Protein AF-A0AAN8TKV5-F1 (afdb_monomer_lite)

InterPro domains:
  IPR036396 Cytochrome P450 superfamily [G3DSA:1.10.630.10] (23-101)
  IPR036396 Cytochrome P450 superfamily [SSF48264] (32-82)

Structure (mmCIF, N/CA/C/O backbone):
data_AF-A0AAN8TKV5-F1
#
_entry.id   AF-A0AAN8TKV5-F1
#
loop_
_atom_site.group_PDB
_atom_site.id
_atom_site.type_symbol
_atom_site.label_atom_id
_atom_site.label_alt_id
_atom_site.label_comp_id
_atom_site.label_asym_id
_atom_site.label_entity_id
_atom_site.label_seq_id
_atom_site.pdbx_PDB_ins_code
_atom_site.Cartn_x
_atom_site.Cartn_y
_atom_site.Cartn_z
_atom_site.occupancy
_atom_site.B_iso_or_equiv
_atom_site.auth_seq_id
_atom_site.auth_comp_id
_atom_site.auth_asym_id
_atom_site.auth_atom_id
_atom_site.pdbx_PDB_model_num
ATOM 1 N N . MET A 1 1 ? 25.287 -5.808 -38.328 1.00 51.62 1 MET A N 1
ATOM 2 C CA . MET A 1 1 ? 24.450 -5.478 -37.156 1.00 51.62 1 MET A CA 1
ATOM 3 C C . MET A 1 1 ? 24.608 -6.632 -36.181 1.00 51.62 1 MET A C 1
ATOM 5 O O . MET A 1 1 ? 23.891 -7.598 -36.327 1.00 51.62 1 MET A O 1
ATOM 9 N N . GLU A 1 2 ? 25.623 -6.616 -35.312 1.00 60.84 2 GLU A N 1
ATOM 10 C CA . GLU A 1 2 ? 25.850 -7.719 -34.342 1.00 60.84 2 GLU A CA 1
ATOM 11 C C . GLU A 1 2 ? 26.430 -7.226 -32.999 1.00 60.84 2 GLU A C 1
ATOM 13 O O . GLU A 1 2 ? 26.236 -7.852 -31.964 1.00 60.84 2 GLU A O 1
ATOM 18 N N . LEU A 1 3 ? 27.085 -6.054 -32.975 1.00 59.75 3 LEU A N 1
ATOM 19 C CA . LEU A 1 3 ? 27.686 -5.476 -31.761 1.00 59.75 3 LEU A CA 1
ATOM 20 C C . LEU A 1 3 ? 26.687 -4.726 -30.846 1.00 59.75 3 LEU A C 1
ATOM 2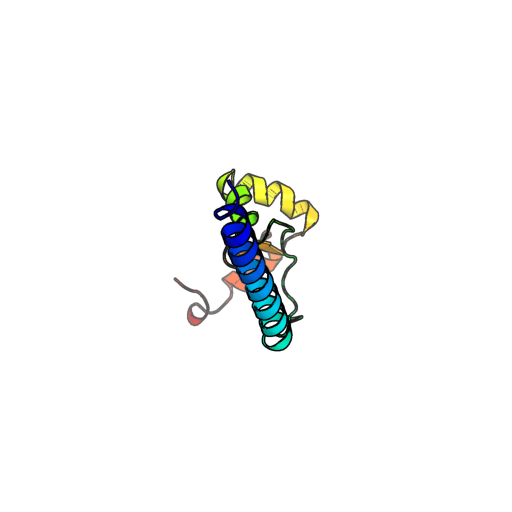2 O O . LEU A 1 3 ? 27.023 -4.350 -29.727 1.00 59.75 3 LEU A O 1
ATOM 26 N N . GLY A 1 4 ? 25.479 -4.428 -31.333 1.00 63.69 4 GLY A N 1
ATOM 27 C CA . GLY A 1 4 ? 24.445 -3.744 -30.544 1.00 63.69 4 GLY A CA 1
ATOM 28 C C . GLY A 1 4 ? 23.646 -4.714 -29.674 1.00 63.69 4 GLY A C 1
ATOM 29 O O . GLY A 1 4 ? 23.359 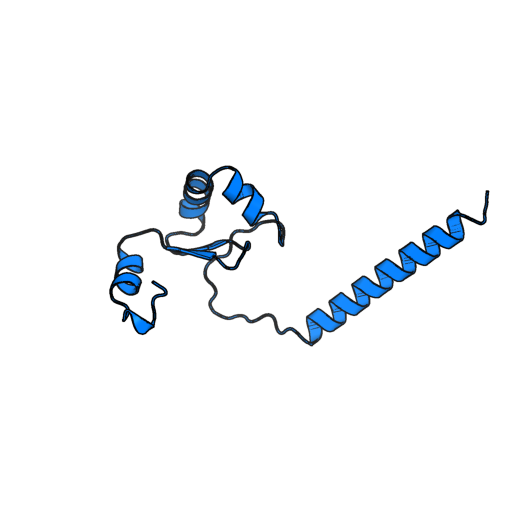-4.425 -28.512 1.00 63.69 4 GLY A O 1
ATOM 30 N N . ASP A 1 5 ? 23.347 -5.890 -30.222 1.00 72.56 5 ASP A N 1
ATOM 31 C CA . ASP A 1 5 ? 22.418 -6.848 -29.626 1.00 72.56 5 ASP A CA 1
ATOM 32 C C . ASP A 1 5 ? 23.032 -7.566 -28.420 1.00 72.56 5 ASP A C 1
ATOM 34 O O . ASP A 1 5 ? 22.404 -7.671 -27.368 1.00 72.56 5 ASP A O 1
ATOM 38 N N . ASN A 1 6 ? 24.304 -7.966 -28.503 1.00 81.25 6 ASN A N 1
ATOM 39 C CA . ASN A 1 6 ? 25.022 -8.594 -27.388 1.00 81.25 6 ASN A CA 1
ATOM 40 C C . ASN A 1 6 ? 25.171 -7.656 -26.174 1.00 81.25 6 ASN A C 1
ATOM 42 O O . ASN A 1 6 ? 25.063 -8.097 -25.027 1.00 81.25 6 ASN A O 1
ATOM 46 N N . LYS A 1 7 ? 25.362 -6.354 -26.402 1.00 83.94 7 LYS A N 1
ATOM 47 C CA . LYS A 1 7 ? 25.470 -5.350 -25.342 1.00 83.94 7 LYS A CA 1
ATOM 48 C C . LYS A 1 7 ? 24.121 -5.109 -24.665 1.00 83.94 7 LYS A C 1
ATOM 50 O O . LYS A 1 7 ? 24.074 -5.061 -23.437 1.00 83.94 7 LYS A O 1
ATOM 55 N N . ILE A 1 8 ? 23.030 -5.025 -25.429 1.00 89.19 8 ILE A N 1
ATOM 56 C CA . ILE A 1 8 ? 21.671 -4.899 -24.876 1.00 89.19 8 ILE A CA 1
ATOM 57 C C . ILE A 1 8 ? 21.300 -6.147 -24.066 1.00 89.19 8 ILE A C 1
ATOM 59 O O . ILE A 1 8 ? 20.805 -6.017 -22.946 1.00 89.19 8 ILE A O 1
ATOM 63 N N . LEU A 1 9 ? 21.607 -7.345 -24.574 1.00 88.06 9 LEU A N 1
ATOM 64 C CA . LEU A 1 9 ? 21.383 -8.602 -23.854 1.00 88.06 9 LEU A CA 1
ATOM 65 C C . LEU A 1 9 ? 22.195 -8.669 -22.556 1.00 88.06 9 LEU A C 1
ATOM 67 O O . LEU A 1 9 ? 21.660 -9.052 -21.518 1.00 88.06 9 LEU A O 1
ATOM 71 N N . THR A 1 10 ? 23.457 -8.236 -22.585 1.00 91.19 10 THR A N 1
ATOM 72 C CA . THR A 1 10 ? 24.323 -8.215 -21.396 1.00 91.19 10 THR A CA 1
ATOM 73 C C . THR A 1 10 ? 23.806 -7.233 -20.344 1.00 91.19 10 THR A C 1
ATOM 75 O O . THR A 1 10 ? 23.703 -7.586 -19.171 1.00 91.19 10 THR A O 1
ATOM 78 N N . VAL A 1 11 ? 23.426 -6.015 -20.747 1.00 93.62 11 VAL A N 1
ATOM 79 C CA . VAL A 1 11 ? 22.856 -5.003 -19.838 1.00 93.62 11 VAL A CA 1
ATOM 80 C C . VAL A 1 11 ? 21.518 -5.470 -19.261 1.00 93.62 11 VAL A C 1
ATOM 82 O O . VAL A 1 11 ? 21.289 -5.332 -18.058 1.00 93.62 11 VAL A O 1
ATOM 85 N N . GLY A 1 12 ? 20.657 -6.067 -20.088 1.00 93.06 12 GLY A N 1
ATOM 86 C CA . GLY A 1 12 ? 19.392 -6.652 -19.648 1.00 93.06 12 GLY A CA 1
ATOM 87 C C . GLY A 1 12 ? 19.598 -7.771 -18.627 1.00 93.06 12 GLY A C 1
ATOM 88 O O . GLY A 1 12 ? 18.972 -7.759 -17.566 1.00 93.06 12 GLY A O 1
ATOM 89 N N . LEU A 1 13 ? 20.528 -8.693 -18.896 1.00 93.88 13 LEU A N 1
ATOM 90 C CA . LEU A 1 13 ? 20.871 -9.783 -17.981 1.00 93.88 13 LEU A CA 1
ATOM 91 C C . LEU A 1 13 ? 21.402 -9.253 -16.643 1.00 93.88 13 LEU A C 1
ATOM 93 O O . LEU A 1 13 ? 21.009 -9.745 -15.586 1.00 93.88 13 LEU A O 1
ATOM 97 N N . LEU A 1 14 ? 22.249 -8.222 -16.679 1.00 95.31 14 LEU A N 1
ATOM 98 C CA . LEU A 1 14 ? 22.847 -7.624 -15.487 1.00 95.31 14 LEU A CA 1
ATOM 99 C C . LEU A 1 14 ? 21.798 -6.902 -14.624 1.00 95.31 14 LEU A C 1
ATOM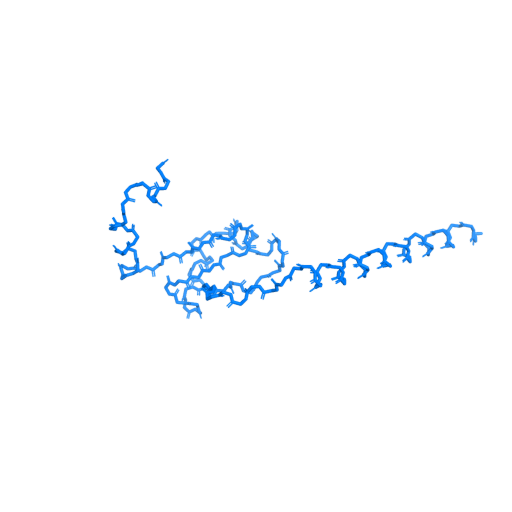 101 O O . LEU A 1 14 ? 21.799 -7.053 -13.400 1.00 95.31 14 LEU A O 1
ATOM 105 N N . LEU A 1 15 ? 20.844 -6.196 -15.244 1.00 95.56 15 LEU A N 1
ATOM 106 C CA . LEU A 1 15 ? 19.694 -5.602 -14.548 1.00 95.56 15 LEU A CA 1
ATOM 107 C C . LEU A 1 15 ? 18.812 -6.662 -13.881 1.00 95.56 15 LEU A C 1
ATOM 109 O O . LEU A 1 15 ? 18.478 -6.529 -12.702 1.00 95.56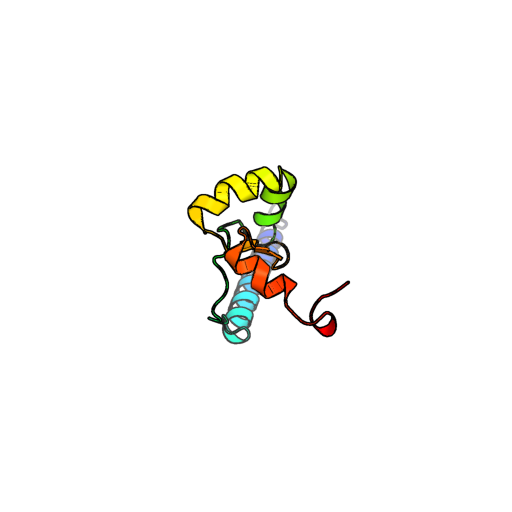 15 LEU A O 1
ATOM 113 N N . VAL A 1 16 ? 18.459 -7.728 -14.604 1.00 95.38 16 VAL A N 1
ATOM 114 C CA . VAL A 1 16 ? 17.631 -8.815 -14.059 1.00 95.38 16 VAL A CA 1
ATOM 115 C C . VAL A 1 16 ? 18.344 -9.512 -12.901 1.00 95.38 16 VAL A C 1
ATOM 117 O O . VAL A 1 16 ? 17.740 -9.701 -11.844 1.00 95.38 16 VAL A O 1
ATOM 120 N N . ALA A 1 17 ? 19.632 -9.832 -13.054 1.00 95.31 17 ALA A N 1
ATOM 121 C CA . ALA A 1 17 ? 20.438 -10.431 -11.993 1.00 95.31 17 ALA A CA 1
ATOM 122 C C . ALA A 1 17 ? 20.479 -9.535 -10.744 1.00 95.31 17 ALA A C 1
ATOM 124 O O . ALA A 1 17 ? 20.255 -10.009 -9.630 1.00 95.31 17 ALA A O 1
ATOM 125 N N . THR A 1 18 ? 20.672 -8.226 -10.930 1.00 96.38 18 THR A N 1
ATOM 126 C CA . THR A 1 18 ? 20.709 -7.252 -9.829 1.00 96.38 18 THR A CA 1
ATOM 127 C C . THR A 1 18 ? 19.368 -7.186 -9.093 1.00 96.38 18 THR A C 1
ATOM 129 O O . THR A 1 18 ? 19.338 -7.221 -7.863 1.00 96.38 18 THR A O 1
ATOM 132 N N . LEU A 1 19 ? 18.245 -7.158 -9.820 1.00 95.38 19 LEU A N 1
ATOM 133 C CA . LEU A 1 19 ? 16.905 -7.155 -9.223 1.00 95.38 19 LEU A CA 1
ATOM 134 C C . LEU A 1 19 ? 16.603 -8.446 -8.451 1.00 95.38 19 LEU A C 1
ATOM 136 O O . LEU A 1 19 ? 15.985 -8.389 -7.386 1.00 95.38 19 LEU A O 1
ATOM 140 N N . LEU A 1 20 ? 17.045 -9.602 -8.953 1.00 94.88 20 LEU A N 1
ATOM 141 C CA . LEU A 1 20 ? 16.883 -10.886 -8.263 1.00 94.88 20 LEU A CA 1
ATOM 142 C C . LEU A 1 20 ? 17.663 -10.920 -6.947 1.00 94.88 20 LEU A C 1
ATOM 144 O O . LEU A 1 20 ? 17.096 -11.275 -5.911 1.00 94.88 20 LEU A O 1
ATOM 148 N N . VAL A 1 21 ? 18.929 -10.500 -6.975 1.00 94.38 21 VAL A N 1
ATOM 149 C CA . VAL A 1 21 ? 19.778 -10.422 -5.778 1.00 94.38 21 VAL A CA 1
ATOM 150 C C . VAL A 1 21 ? 19.185 -9.441 -4.766 1.00 94.38 21 VAL A C 1
ATOM 152 O O . VAL A 1 21 ? 18.995 -9.803 -3.606 1.00 94.38 21 VAL A O 1
ATOM 155 N N . ALA A 1 22 ? 18.792 -8.242 -5.202 1.00 92.19 22 ALA A N 1
ATOM 156 C CA . ALA A 1 22 ? 18.152 -7.255 -4.335 1.00 92.19 22 ALA A CA 1
ATOM 157 C C . ALA A 1 22 ? 16.856 -7.791 -3.699 1.00 92.19 22 ALA A C 1
ATOM 159 O O . ALA A 1 22 ? 16.616 -7.583 -2.509 1.00 92.19 22 ALA A O 1
ATOM 160 N N . LYS A 1 23 ? 16.034 -8.529 -4.458 1.00 89.38 23 LYS A N 1
ATOM 161 C CA . LYS A 1 23 ? 14.792 -9.137 -3.958 1.00 89.38 23 LYS A CA 1
ATOM 162 C C . LYS A 1 23 ? 15.053 -10.237 -2.925 1.00 89.38 23 LYS A C 1
ATOM 164 O O . LYS A 1 23 ? 14.317 -10.311 -1.943 1.00 89.38 23 LYS A O 1
ATOM 169 N N . LEU A 1 24 ? 16.082 -11.065 -3.120 1.00 89.81 24 LEU A N 1
ATOM 170 C CA . LEU A 1 24 ? 16.490 -12.097 -2.156 1.00 89.81 24 LEU A CA 1
ATOM 171 C C . LEU A 1 24 ? 17.011 -11.479 -0.857 1.00 89.81 24 LEU A C 1
ATOM 173 O O . LEU A 1 24 ? 16.567 -11.862 0.224 1.00 89.81 24 LEU A O 1
ATOM 177 N N . ILE A 1 25 ? 17.889 -10.481 -0.968 1.00 89.19 25 ILE A N 1
ATOM 178 C CA . ILE A 1 25 ? 18.419 -9.741 0.183 1.00 89.19 25 ILE A CA 1
ATOM 179 C C . ILE A 1 25 ? 17.274 -9.063 0.945 1.00 89.19 25 ILE A C 1
ATOM 181 O O . ILE A 1 25 ? 17.174 -9.202 2.161 1.00 89.19 25 ILE A O 1
ATOM 185 N N . SER A 1 26 ? 16.360 -8.392 0.239 1.00 82.62 26 SER A N 1
ATOM 186 C CA . SER A 1 26 ? 15.182 -7.766 0.849 1.00 82.62 26 SER A CA 1
ATOM 187 C C . SER A 1 26 ? 14.285 -8.787 1.557 1.00 82.62 26 SER A C 1
ATOM 189 O O . SER A 1 26 ? 13.839 -8.528 2.671 1.00 82.62 26 SER A O 1
ATOM 191 N N . ALA A 1 27 ? 14.060 -9.965 0.969 1.00 82.19 27 ALA A N 1
ATOM 192 C CA . ALA A 1 27 ? 13.258 -11.016 1.594 1.00 82.19 27 ALA A CA 1
ATOM 193 C C . ALA A 1 27 ? 13.901 -11.598 2.866 1.00 82.19 27 ALA A C 1
ATOM 195 O O . ALA A 1 27 ? 13.174 -12.023 3.762 1.00 82.19 27 ALA A O 1
ATOM 196 N N . LEU A 1 28 ? 15.235 -11.616 2.946 1.00 82.06 28 LEU A N 1
ATOM 197 C CA . LEU A 1 28 ? 15.970 -12.139 4.098 1.00 82.06 28 LEU A CA 1
ATOM 198 C C . LEU A 1 28 ? 1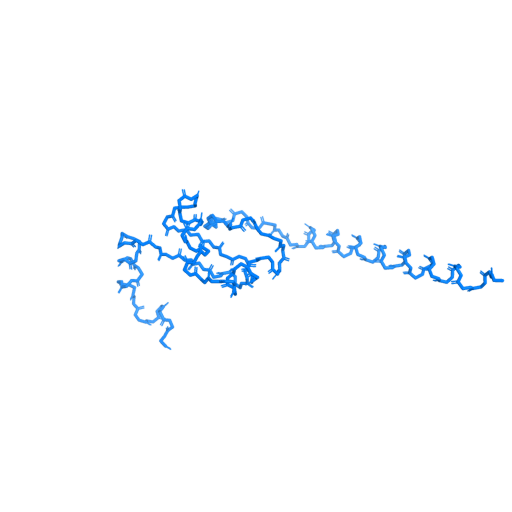6.106 -11.106 5.226 1.00 82.06 28 LEU A C 1
ATOM 200 O O . LEU A 1 28 ? 15.946 -11.447 6.394 1.00 82.06 28 LEU A O 1
ATOM 204 N N . ILE A 1 29 ? 16.393 -9.848 4.880 1.00 81.38 29 ILE A N 1
ATOM 205 C CA . ILE A 1 29 ? 16.648 -8.774 5.854 1.00 81.38 29 ILE A CA 1
ATOM 206 C C . ILE A 1 29 ? 15.345 -8.170 6.384 1.00 81.38 29 ILE A C 1
ATOM 208 O O . ILE A 1 29 ? 15.298 -7.707 7.521 1.00 81.38 29 ILE A O 1
ATOM 212 N N . MET A 1 30 ? 14.285 -8.155 5.576 1.00 68.94 30 MET A N 1
ATOM 213 C CA . MET A 1 30 ? 13.041 -7.466 5.900 1.00 68.94 30 MET A CA 1
ATOM 214 C C . MET A 1 30 ? 11.976 -8.494 6.312 1.00 68.94 30 MET A C 1
ATOM 216 O O . MET A 1 30 ? 11.228 -8.987 5.460 1.00 68.94 30 MET A O 1
ATOM 220 N N . PRO A 1 31 ? 11.871 -8.854 7.609 1.00 63.06 31 PRO A N 1
ATOM 221 C CA . PRO A 1 31 ? 10.803 -9.727 8.062 1.00 63.06 31 PRO A CA 1
ATOM 222 C C . PRO A 1 31 ? 9.467 -9.063 7.728 1.00 63.06 31 PRO A C 1
ATOM 224 O O . PRO A 1 31 ? 9.193 -7.932 8.138 1.00 63.06 31 PRO A O 1
ATOM 227 N N . LYS A 1 32 ? 8.613 -9.766 6.972 1.00 62.50 32 LYS A N 1
ATOM 228 C CA . LYS A 1 32 ? 7.226 -9.338 6.764 1.00 62.50 32 LYS A CA 1
ATOM 229 C C . LYS A 1 32 ? 6.536 -9.325 8.123 1.00 62.50 32 LYS A C 1
ATOM 231 O O . LYS A 1 32 ? 6.102 -10.360 8.624 1.00 62.50 32 LYS A O 1
ATOM 236 N N . SER A 1 33 ? 6.466 -8.145 8.726 1.00 58.66 33 SER A N 1
ATOM 237 C CA . SER A 1 33 ? 5.815 -7.918 10.007 1.00 58.66 33 SER A CA 1
ATOM 238 C C . SER A 1 33 ? 4.332 -8.280 9.890 1.00 58.66 33 SER A C 1
ATOM 240 O O . SER A 1 33 ? 3.537 -7.487 9.392 1.00 58.66 33 SER A O 1
ATOM 242 N N . LYS A 1 34 ? 3.949 -9.466 10.384 1.00 58.94 34 LYS A N 1
ATOM 243 C CA . LYS A 1 34 ? 2.551 -9.884 10.604 1.00 58.94 34 LYS A CA 1
ATOM 244 C C . LYS A 1 34 ? 1.927 -9.147 11.799 1.00 58.94 34 LYS A C 1
ATOM 246 O O . LYS A 1 34 ? 1.237 -9.753 12.613 1.00 58.94 34 LYS A O 1
ATOM 251 N N . LYS A 1 35 ? 2.209 -7.852 11.965 1.00 57.44 35 LYS A N 1
ATOM 252 C CA . LYS A 1 35 ? 1.464 -7.046 12.939 1.00 57.44 35 LYS A CA 1
ATOM 253 C C . LYS A 1 35 ? 0.006 -7.022 12.486 1.00 57.44 35 LYS A C 1
ATOM 255 O O . LYS A 1 35 ? -0.247 -7.120 11.286 1.00 57.44 35 LYS A O 1
ATOM 260 N N . CYS A 1 36 ? -0.922 -6.930 13.437 1.00 59.59 36 CYS A N 1
ATOM 261 C CA . CYS A 1 36 ? -2.354 -6.757 13.196 1.00 59.59 36 CYS A CA 1
ATOM 262 C C . CYS A 1 36 ? -2.586 -5.432 12.459 1.00 59.59 36 CYS A C 1
ATOM 264 O O . CYS A 1 36 ? -2.939 -4.420 13.057 1.00 59.59 36 CYS A O 1
ATOM 266 N N . LEU A 1 37 ? -2.269 -5.421 11.169 1.00 65.19 37 LEU A N 1
ATOM 267 C CA . LEU A 1 37 ? -2.449 -4.283 10.300 1.00 65.19 37 LEU A CA 1
ATOM 268 C C . LEU A 1 37 ? -3.923 -4.244 9.911 1.00 65.19 37 LEU A C 1
ATOM 270 O O . LEU A 1 37 ? -4.520 -5.303 9.681 1.00 65.19 37 LEU A O 1
ATOM 274 N N . PRO A 1 38 ? -4.508 -3.043 9.826 1.00 66.12 38 PRO A N 1
ATOM 275 C CA . PRO A 1 38 ? -5.839 -2.897 9.280 1.00 66.12 38 PRO A CA 1
ATOM 276 C C . PRO A 1 38 ? -5.916 -3.533 7.885 1.00 66.12 38 PRO A C 1
ATOM 278 O O . PRO A 1 38 ? -4.897 -3.635 7.191 1.00 66.12 38 PRO A O 1
ATOM 281 N N . PRO A 1 39 ? -7.114 -3.938 7.444 1.00 75.75 39 PRO A N 1
ATOM 282 C CA . PRO A 1 39 ? -7.331 -4.403 6.083 1.00 75.75 39 PRO A CA 1
ATOM 283 C C . PRO A 1 39 ? -6.732 -3.411 5.077 1.00 75.75 39 PRO A C 1
ATOM 285 O O . PRO A 1 39 ? -7.081 -2.232 5.078 1.00 75.75 39 PRO A O 1
ATOM 288 N N . VAL A 1 40 ? -5.808 -3.870 4.231 1.00 75.75 40 VAL A N 1
ATOM 289 C CA . VAL A 1 40 ? -5.157 -3.018 3.226 1.00 75.75 40 VAL A CA 1
ATOM 290 C C . VAL A 1 40 ? -5.875 -3.170 1.892 1.00 75.75 40 VAL A C 1
ATOM 292 O O . VAL A 1 40 ? -6.101 -4.292 1.429 1.00 75.75 40 VAL A O 1
ATOM 295 N N . ILE A 1 41 ? -6.191 -2.047 1.245 1.00 77.00 41 ILE A N 1
ATOM 296 C CA . ILE A 1 41 ? -6.774 -2.040 -0.102 1.00 77.00 41 ILE A CA 1
ATOM 297 C C . ILE A 1 41 ? -5.820 -2.760 -1.068 1.00 77.00 41 ILE A C 1
ATOM 299 O O . ILE A 1 41 ? -4.644 -2.403 -1.192 1.00 77.00 41 ILE A O 1
ATOM 303 N N . LYS A 1 42 ? -6.331 -3.774 -1.778 1.00 74.31 42 LYS A N 1
ATOM 304 C CA . LYS A 1 42 ? -5.574 -4.520 -2.796 1.00 74.31 42 LYS A CA 1
ATOM 305 C C . LYS A 1 42 ? -5.381 -3.644 -4.037 1.00 74.31 42 LYS A C 1
ATOM 307 O O . LYS A 1 42 ? -6.203 -3.657 -4.947 1.00 74.31 42 LYS A O 1
ATOM 312 N N . ALA A 1 43 ? -4.290 -2.888 -4.071 1.00 76.50 43 ALA A N 1
ATOM 313 C CA . ALA A 1 43 ? -3.912 -2.044 -5.199 1.00 76.50 43 ALA A CA 1
ATOM 314 C C . ALA A 1 43 ? -2.483 -2.345 -5.666 1.00 76.50 43 ALA A C 1
ATOM 316 O O . ALA A 1 43 ? -1.694 -2.960 -4.944 1.00 76.50 43 ALA A O 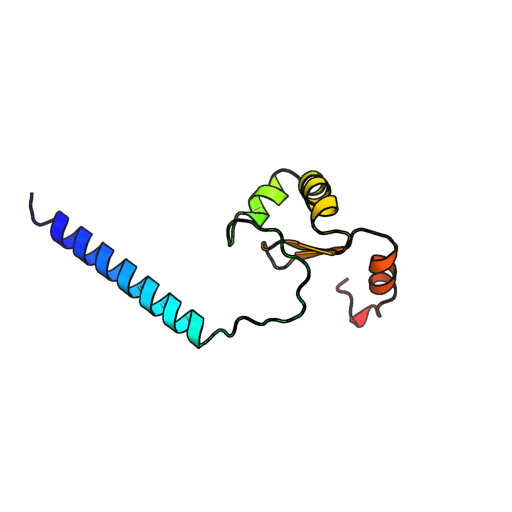1
ATOM 317 N N . TRP A 1 44 ? -2.149 -1.906 -6.883 1.00 74.00 44 TRP A N 1
ATOM 318 C CA . TRP A 1 44 ? -0.793 -2.034 -7.414 1.00 74.00 44 TRP A CA 1
ATOM 319 C C . TRP A 1 44 ? 0.205 -1.368 -6.452 1.00 74.00 44 TRP A C 1
ATOM 321 O O . TRP A 1 44 ? -0.069 -0.246 -6.003 1.00 74.00 44 TRP A O 1
ATOM 331 N N . PRO A 1 45 ? 1.315 -2.040 -6.086 1.00 67.75 45 PRO A N 1
ATOM 332 C CA . PRO A 1 45 ? 2.248 -1.512 -5.100 1.00 67.75 45 PRO A CA 1
ATOM 333 C C . PRO A 1 45 ? 2.748 -0.131 -5.540 1.00 67.75 45 PRO A C 1
ATOM 335 O O . PRO A 1 45 ? 2.981 0.096 -6.725 1.00 67.75 45 PRO A O 1
ATOM 338 N N . ILE A 1 46 ? 2.895 0.786 -4.578 1.00 67.56 46 ILE A N 1
ATOM 339 C CA . ILE A 1 46 ? 3.439 2.148 -4.738 1.00 67.56 46 ILE A CA 1
ATOM 340 C C . ILE A 1 46 ? 2.465 3.156 -5.381 1.00 67.56 46 ILE A C 1
ATOM 342 O O . ILE A 1 46 ? 2.328 4.260 -4.866 1.00 67.56 46 ILE A O 1
ATOM 346 N N . ILE A 1 47 ? 1.756 2.807 -6.462 1.00 77.94 47 ILE A N 1
ATOM 347 C CA . ILE A 1 47 ? 1.022 3.811 -7.273 1.00 77.94 47 ILE A CA 1
ATOM 348 C C . ILE A 1 47 ? -0.490 3.544 -7.338 1.00 77.94 47 ILE A C 1
ATOM 350 O O . ILE A 1 47 ? -1.290 4.470 -7.487 1.00 77.94 47 ILE A O 1
ATOM 354 N N . GLY A 1 48 ? -0.929 2.293 -7.178 1.00 76.25 48 GLY A N 1
ATOM 355 C CA . GLY A 1 48 ? -2.336 1.926 -7.364 1.00 76.25 48 GLY A CA 1
ATOM 356 C C . GLY A 1 48 ? -3.285 2.601 -6.368 1.00 76.25 48 GLY A C 1
ATOM 357 O O . GLY A 1 48 ? -4.389 2.995 -6.743 1.00 76.25 48 GLY A O 1
ATOM 358 N N . GLY A 1 49 ? -2.839 2.771 -5.117 1.00 77.88 49 GLY A N 1
ATOM 359 C CA . GLY A 1 49 ? -3.585 3.505 -4.092 1.00 77.88 49 GLY A CA 1
ATOM 360 C C . GLY A 1 49 ? -3.675 5.003 -4.392 1.00 77.88 49 GLY A C 1
ATOM 361 O O . GLY A 1 49 ? -4.739 5.590 -4.209 1.00 77.88 49 GLY A O 1
ATOM 362 N N . LEU A 1 50 ? -2.597 5.601 -4.925 1.00 81.56 50 LEU A N 1
ATOM 363 C CA . LEU A 1 50 ? -2.560 7.019 -5.301 1.00 81.56 50 LEU A CA 1
ATOM 364 C C . LEU A 1 50 ? -3.578 7.322 -6.387 1.00 81.56 50 LEU A C 1
ATOM 366 O O . LEU A 1 50 ? -4.378 8.239 -6.252 1.00 81.56 50 LEU A O 1
ATOM 370 N N . ILE A 1 51 ? -3.554 6.537 -7.464 1.00 81.69 51 ILE A N 1
ATOM 371 C CA . ILE A 1 51 ? -4.382 6.791 -8.644 1.00 81.69 51 ILE A CA 1
ATOM 372 C C . ILE A 1 51 ? -5.867 6.681 -8.294 1.00 81.69 51 ILE A C 1
ATOM 374 O O . ILE A 1 51 ? -6.656 7.510 -8.739 1.00 81.69 51 ILE A O 1
ATOM 378 N N . HIS A 1 52 ? -6.260 5.686 -7.490 1.00 78.56 52 HIS A N 1
ATOM 379 C CA . HIS A 1 52 ? -7.644 5.583 -7.017 1.00 78.56 52 HIS A CA 1
ATOM 380 C C . HIS A 1 52 ? -8.039 6.792 -6.173 1.00 78.56 52 HIS A C 1
ATOM 382 O O . HIS A 1 52 ? -9.075 7.402 -6.428 1.00 78.56 52 HIS A O 1
ATOM 388 N N . PHE A 1 53 ? -7.181 7.187 -5.232 1.00 82.75 53 PHE A N 1
ATOM 389 C CA . PHE A 1 53 ? -7.441 8.332 -4.370 1.00 82.75 53 PHE A CA 1
ATOM 390 C C . PHE A 1 53 ? -7.566 9.645 -5.160 1.00 82.75 53 PHE A C 1
ATOM 392 O O . PHE A 1 53 ? -8.514 10.397 -4.943 1.00 82.75 53 PHE A O 1
ATOM 399 N N . LEU A 1 54 ? -6.674 9.885 -6.128 1.00 84.31 54 LEU A N 1
ATOM 400 C CA . LEU A 1 54 ? -6.696 11.067 -6.998 1.00 84.31 54 LEU A CA 1
ATOM 401 C C . LEU A 1 54 ? -7.942 11.136 -7.891 1.00 84.31 54 LEU A C 1
ATOM 403 O O . LEU A 1 54 ? -8.410 12.230 -8.190 1.00 84.31 54 LEU A O 1
ATOM 407 N N . LYS A 1 55 ? -8.515 9.993 -8.292 1.00 84.81 55 LYS A N 1
ATOM 408 C CA . LYS A 1 55 ? -9.796 9.953 -9.026 1.00 84.81 55 LYS A CA 1
ATOM 409 C C . LYS A 1 55 ? -10.984 10.400 -8.175 1.00 84.81 55 LYS A C 1
ATOM 411 O O . LYS A 1 55 ? -12.036 10.728 -8.716 1.00 84.81 55 LYS A O 1
ATOM 416 N N . GLY A 1 56 ? -10.836 10.390 -6.856 1.00 85.69 56 GLY A N 1
ATOM 417 C CA . GLY A 1 56 ? -11.862 10.836 -5.936 1.00 85.69 56 GLY A CA 1
ATOM 418 C C . GLY A 1 56 ? -11.717 10.141 -4.586 1.00 85.69 56 GLY A C 1
ATOM 419 O O . GLY A 1 56 ? -11.996 8.938 -4.495 1.00 85.69 56 GLY A O 1
ATOM 420 N N . PRO A 1 57 ? -11.374 10.870 -3.509 1.00 80.31 57 PRO A N 1
ATOM 421 C CA . PRO A 1 57 ? -11.255 10.276 -2.183 1.00 80.31 57 PRO A CA 1
ATOM 422 C C . PRO A 1 57 ? -12.599 9.703 -1.726 1.00 80.31 57 PRO A C 1
ATOM 424 O O . PRO A 1 57 ? -12.684 8.532 -1.372 1.00 80.31 57 PRO A O 1
ATOM 427 N N . ALA A 1 58 ? -13.686 10.469 -1.852 1.00 82.00 58 ALA A N 1
ATOM 428 C CA . ALA A 1 58 ? -15.026 10.023 -1.468 1.00 82.00 58 ALA A CA 1
ATOM 429 C C . ALA A 1 58 ? -15.504 8.788 -2.256 1.00 82.00 58 ALA A C 1
ATOM 431 O O . ALA A 1 58 ? -16.171 7.918 -1.698 1.00 82.00 58 ALA A O 1
ATOM 432 N N . MET A 1 59 ? -15.149 8.689 -3.541 1.00 83.31 59 MET A N 1
ATOM 433 C CA . MET A 1 59 ? -15.499 7.540 -4.385 1.00 83.31 59 MET A CA 1
ATOM 434 C C . MET A 1 59 ? -14.749 6.281 -3.946 1.00 83.31 59 MET A C 1
ATOM 436 O O . MET A 1 59 ? -15.367 5.231 -3.783 1.00 83.31 59 MET A O 1
ATOM 440 N N . THR A 1 60 ? -13.446 6.410 -3.686 1.00 83.06 60 THR A N 1
ATOM 441 C CA . THR A 1 60 ? -12.604 5.311 -3.187 1.00 83.06 60 THR A CA 1
ATOM 442 C C . THR A 1 60 ? -13.126 4.792 -1.850 1.00 83.06 60 THR A C 1
ATOM 444 O O . THR A 1 60 ? -13.282 3.586 -1.670 1.00 83.06 60 THR A O 1
ATOM 447 N N . LEU A 1 61 ? -13.485 5.698 -0.935 1.00 83.44 61 LEU A N 1
ATOM 448 C CA . LEU A 1 61 ? -14.061 5.324 0.356 1.00 83.44 61 LEU A CA 1
ATOM 449 C C . LEU A 1 61 ? -15.403 4.605 0.189 1.00 83.44 61 LEU A C 1
ATOM 451 O O . LEU A 1 61 ? -15.599 3.560 0.794 1.00 83.44 61 LEU A O 1
ATOM 455 N N . ARG A 1 62 ? -16.310 5.099 -0.664 1.00 83.50 62 ARG A N 1
ATOM 456 C CA . ARG A 1 62 ? -17.612 4.446 -0.908 1.00 83.50 62 ARG A CA 1
ATOM 457 C C . ARG A 1 62 ? -17.485 3.042 -1.498 1.00 83.50 62 ARG A C 1
ATOM 459 O O . ARG A 1 62 ? -18.336 2.203 -1.230 1.00 83.50 62 ARG A O 1
ATOM 466 N N . GLN A 1 63 ? -16.459 2.794 -2.306 1.00 84.62 63 GLN A N 1
ATOM 467 C CA . GLN A 1 63 ? -16.225 1.484 -2.915 1.00 84.62 63 GLN A CA 1
ATOM 468 C C . GLN A 1 63 ? -15.575 0.491 -1.950 1.00 84.62 63 GLN A C 1
ATOM 470 O O . GLN A 1 63 ? -15.902 -0.694 -1.994 1.00 84.62 63 GLN A O 1
ATOM 475 N N . GLU A 1 64 ? -14.661 0.954 -1.098 1.00 84.12 64 GLU A N 1
ATOM 476 C CA . GLU A 1 64 ? -13.882 0.084 -0.211 1.00 84.12 64 GLU A CA 1
ATOM 477 C C . GLU A 1 64 ? -14.512 -0.083 1.177 1.00 84.12 64 GLU A C 1
ATOM 479 O O . GLU A 1 64 ? -14.387 -1.150 1.770 1.00 84.12 64 GLU A O 1
ATOM 484 N N . TYR A 1 65 ? -15.281 0.895 1.659 1.00 83.19 65 TYR A N 1
ATOM 485 C CA . TYR A 1 65 ? -16.029 0.802 2.915 1.00 83.19 65 TYR A CA 1
ATOM 486 C C . TYR A 1 65 ? -16.936 -0.440 3.022 1.00 83.19 65 TYR A C 1
ATOM 488 O O . TYR A 1 65 ? -16.822 -1.152 4.016 1.00 83.19 65 TYR A O 1
ATOM 496 N N . PRO A 1 66 ? -17.781 -0.798 2.030 1.00 84.50 66 PRO A N 1
ATOM 497 C CA . PRO A 1 66 ? -18.589 -2.017 2.122 1.00 84.50 66 PRO A CA 1
ATOM 498 C C . PRO A 1 66 ? -17.757 -3.309 2.070 1.00 84.50 66 PRO A C 1
ATOM 500 O O . PRO A 1 66 ? -18.251 -4.363 2.455 1.00 84.50 66 PRO A O 1
ATOM 503 N N . LYS A 1 67 ? -16.508 -3.251 1.585 1.00 84.44 67 LYS A N 1
ATOM 504 C CA . LYS A 1 67 ? -15.632 -4.425 1.435 1.00 84.44 67 LYS A CA 1
ATOM 505 C C . LYS A 1 67 ? -14.734 -4.651 2.649 1.00 84.44 67 LYS A C 1
ATOM 507 O O . LYS A 1 67 ? -14.475 -5.794 3.010 1.00 84.44 67 LYS A O 1
ATOM 512 N N . LEU A 1 68 ? -14.209 -3.570 3.223 1.00 81.62 68 LEU A N 1
ATOM 513 C CA . LEU A 1 68 ? -13.189 -3.588 4.275 1.00 81.62 68 LEU A CA 1
ATOM 514 C C . LEU A 1 68 ? -13.730 -3.112 5.630 1.00 81.62 68 LEU A C 1
ATOM 516 O O . LEU A 1 68 ? -13.083 -3.313 6.654 1.00 81.62 68 LEU A O 1
ATOM 520 N N . GLY A 1 69 ? -14.926 -2.523 5.647 1.00 83.19 69 GLY A N 1
ATOM 521 C CA . GLY A 1 69 ? -15.594 -2.052 6.848 1.00 83.19 69 GLY A CA 1
ATOM 522 C C . GLY A 1 69 ? -15.098 -0.687 7.324 1.00 83.19 69 GLY A C 1
ATOM 523 O O . GLY A 1 69 ? -14.647 0.159 6.554 1.00 83.19 69 GLY A O 1
ATOM 524 N N . SER A 1 70 ? -15.224 -0.473 8.632 1.00 82.38 70 SER A N 1
ATOM 525 C CA . SER A 1 70 ? -15.024 0.819 9.300 1.00 82.38 70 SER A CA 1
ATOM 526 C C . SER A 1 70 ? -13.554 1.239 9.461 1.00 82.38 70 SER A C 1
ATOM 528 O O . SER A 1 70 ? -13.274 2.414 9.703 1.00 82.38 70 SER A O 1
ATOM 530 N N . LEU A 1 71 ? -12.611 0.312 9.271 1.00 80.44 71 LEU A N 1
ATOM 531 C CA . LEU A 1 71 ? -11.175 0.541 9.414 1.00 80.44 71 LEU A CA 1
ATOM 532 C C . LEU A 1 71 ? -10.425 -0.078 8.233 1.00 80.44 71 LEU A C 1
ATOM 534 O O . LEU A 1 71 ? -10.457 -1.296 8.068 1.00 80.44 71 LEU A O 1
ATOM 538 N N . PHE A 1 72 ? -9.711 0.725 7.445 1.00 82.44 72 PHE A N 1
ATOM 539 C CA . PHE A 1 72 ? -8.848 0.196 6.383 1.00 82.44 72 PHE A CA 1
ATOM 540 C C . PHE A 1 72 ? -7.695 1.127 6.015 1.00 82.44 72 PHE A C 1
ATOM 542 O O . PHE A 1 72 ? -7.773 2.345 6.175 1.00 82.44 72 PHE A O 1
ATOM 549 N N . THR A 1 73 ? -6.619 0.551 5.483 1.00 82.50 73 THR A N 1
ATOM 550 C CA . THR A 1 73 ? -5.393 1.265 5.109 1.00 82.50 73 THR A CA 1
ATOM 551 C C . THR A 1 73 ? -5.229 1.339 3.592 1.00 82.50 73 THR A C 1
ATOM 553 O O . THR A 1 73 ? -5.366 0.348 2.868 1.00 82.50 73 THR A O 1
ATOM 556 N N . LEU A 1 74 ? -4.870 2.525 3.101 1.00 79.81 74 LEU A N 1
ATOM 557 C CA . LEU A 1 74 ? -4.448 2.765 1.727 1.00 79.81 74 LEU A CA 1
ATOM 558 C C . LEU A 1 74 ? -2.915 2.699 1.647 1.00 79.81 74 LEU A C 1
ATOM 560 O O . LEU A 1 74 ? -2.206 3.458 2.314 1.00 79.81 74 LEU A O 1
ATOM 564 N N . ASN A 1 75 ? -2.396 1.825 0.781 1.00 72.56 75 ASN A N 1
ATOM 565 C CA . ASN A 1 75 ? -0.958 1.619 0.561 1.00 72.56 75 ASN A CA 1
ATOM 566 C C . ASN A 1 75 ? -0.314 2.729 -0.300 1.00 72.56 75 ASN A C 1
ATOM 568 O O . ASN A 1 75 ? 0.360 2.456 -1.291 1.00 72.56 75 ASN A O 1
ATOM 572 N N . LEU A 1 76 ? -0.608 3.984 0.038 1.00 68.06 76 LEU A N 1
ATOM 573 C CA . LEU A 1 76 ? -0.059 5.177 -0.598 1.00 68.06 76 LEU A CA 1
ATOM 574 C C . LEU A 1 76 ? 1.065 5.781 0.250 1.00 68.06 76 LEU A C 1
ATOM 576 O O . LEU A 1 76 ? 2.147 6.058 -0.247 1.00 68.06 76 LEU A O 1
ATOM 580 N N . LEU A 1 77 ? 0.781 5.939 1.544 1.00 67.06 77 LEU A N 1
ATOM 581 C CA . LEU A 1 77 ? 1.679 6.441 2.590 1.00 67.06 77 LEU A CA 1
ATOM 582 C C . LEU A 1 77 ? 1.318 5.805 3.951 1.00 67.06 77 LEU A C 1
ATOM 584 O O . LEU A 1 77 ? 1.447 6.437 4.991 1.00 67.06 77 LEU A O 1
ATOM 588 N N . ASN A 1 78 ? 0.781 4.576 3.949 1.00 73.06 78 ASN A N 1
ATOM 589 C CA . ASN A 1 78 ? 0.189 3.922 5.130 1.00 73.06 78 ASN A CA 1
ATOM 590 C C . ASN A 1 78 ? -0.937 4.738 5.801 1.00 73.06 78 ASN A C 1
ATOM 592 O O . ASN A 1 78 ? -1.134 4.676 7.014 1.00 73.06 78 ASN A O 1
ATOM 596 N N . ILE A 1 79 ? -1.699 5.494 5.005 1.00 77.81 79 ILE A N 1
ATOM 597 C CA . ILE A 1 79 ? -2.835 6.283 5.492 1.00 77.81 79 ILE A CA 1
ATOM 598 C C . ILE A 1 79 ? -3.960 5.322 5.873 1.00 77.81 79 ILE A C 1
ATOM 600 O O . ILE A 1 79 ? -4.387 4.513 5.048 1.00 77.81 79 ILE A O 1
ATOM 604 N N . THR A 1 80 ? -4.447 5.418 7.108 1.00 82.31 80 THR A N 1
ATOM 605 C CA . THR A 1 80 ? -5.551 4.591 7.613 1.00 82.31 80 THR A CA 1
ATOM 606 C C . THR A 1 80 ? -6.807 5.435 7.751 1.00 82.31 80 THR A C 1
ATOM 608 O O . THR A 1 80 ? -6.797 6.470 8.413 1.00 82.31 80 THR A O 1
ATOM 611 N N . PHE A 1 81 ? -7.884 4.993 7.110 1.00 83.19 81 PHE A N 1
ATOM 612 C CA . PHE A 1 81 ? -9.192 5.622 7.184 1.00 83.19 81 PHE A CA 1
ATOM 613 C C . PHE A 1 81 ? -10.011 4.987 8.306 1.00 83.19 81 PHE A C 1
ATOM 615 O O . PHE A 1 81 ? -10.139 3.764 8.382 1.00 83.19 81 PHE A O 1
ATOM 622 N N . PHE A 1 82 ? -10.581 5.847 9.148 1.00 82.00 82 PHE A N 1
ATOM 623 C CA . PHE A 1 82 ? -11.527 5.494 10.200 1.00 82.00 82 PHE A CA 1
ATOM 624 C C . PHE A 1 82 ? -12.888 6.071 9.816 1.00 82.00 82 PHE A C 1
ATOM 626 O O . PHE A 1 82 ? -13.052 7.290 9.751 1.00 82.00 82 PHE A O 1
ATOM 633 N N . ILE A 1 83 ? -13.852 5.206 9.512 1.00 78.75 83 ILE A N 1
ATOM 634 C CA . ILE A 1 83 ? -15.168 5.607 9.004 1.00 78.75 83 ILE A CA 1
ATOM 635 C C . ILE A 1 83 ? -16.243 5.027 9.914 1.00 78.75 83 ILE A C 1
ATOM 637 O O . ILE A 1 83 ? -16.568 3.847 9.822 1.00 78.75 83 ILE A O 1
ATOM 641 N N . GLY A 1 84 ? -16.812 5.859 10.782 1.00 72.00 84 GLY A N 1
ATOM 642 C CA . GLY A 1 84 ? -17.869 5.463 11.714 1.00 72.00 84 GLY A CA 1
ATOM 643 C C . GLY A 1 84 ? -17.637 6.019 13.116 1.00 72.00 84 GLY A C 1
ATOM 644 O O . GLY A 1 84 ? -16.499 6.135 13.569 1.00 72.00 84 GLY A O 1
ATOM 645 N N . LEU A 1 85 ? -18.736 6.352 13.796 1.00 66.94 85 LEU A N 1
ATOM 646 C CA . LEU A 1 85 ? -18.730 7.035 15.093 1.00 66.94 85 LEU A CA 1
ATOM 647 C C . LEU A 1 85 ? -18.063 6.203 16.206 1.00 66.94 85 LEU A C 1
ATOM 649 O O . LEU A 1 85 ? -17.474 6.757 17.132 1.00 66.94 85 LEU A O 1
ATOM 653 N N . GLU A 1 86 ? -18.132 4.873 16.102 1.00 68.38 86 GLU A N 1
ATOM 654 C CA . GLU A 1 86 ? -17.696 3.941 17.149 1.00 68.38 86 GLU A CA 1
ATOM 655 C C . GLU A 1 86 ? -16.174 3.914 17.335 1.00 68.38 86 GLU A C 1
ATOM 657 O O . GLU A 1 86 ? -15.680 3.896 18.461 1.00 68.38 86 GLU A O 1
ATOM 662 N N . ILE A 1 87 ? -15.416 3.985 16.236 1.00 66.44 87 ILE A N 1
ATOM 663 C CA . ILE A 1 87 ? -13.947 3.920 16.267 1.00 66.44 87 ILE A CA 1
ATOM 664 C C . ILE A 1 87 ? -13.338 5.324 16.359 1.00 66.44 87 ILE A C 1
ATOM 666 O O . ILE A 1 87 ? -12.304 5.519 17.001 1.00 66.44 87 ILE A O 1
ATOM 670 N N . SER A 1 88 ? -14.003 6.334 15.788 1.00 67.81 88 SER A N 1
ATOM 671 C CA . SER A 1 88 ? -13.544 7.722 15.882 1.00 67.81 88 SER A CA 1
ATOM 672 C C . SER A 1 88 ? -13.605 8.255 17.313 1.00 67.81 88 SER A C 1
ATOM 674 O O . SER A 1 88 ? -12.746 9.039 17.710 1.00 67.81 88 SER A O 1
ATOM 676 N N . ALA A 1 89 ? -14.574 7.806 18.120 1.00 71.50 89 ALA A N 1
ATOM 677 C CA . ALA A 1 89 ? -14.696 8.220 19.517 1.00 71.50 89 ALA A CA 1
ATOM 678 C C . ALA A 1 89 ? -13.461 7.854 20.358 1.00 71.50 89 ALA A C 1
ATOM 680 O O . ALA A 1 89 ? -13.120 8.592 21.278 1.00 71.50 89 ALA A O 1
ATOM 681 N N . HIS A 1 90 ? -12.770 6.755 20.040 1.00 70.50 90 HIS A N 1
ATOM 682 C CA . HIS A 1 90 ? -11.514 6.395 20.701 1.00 70.50 90 HIS A CA 1
ATOM 683 C C . HIS A 1 90 ? -10.363 7.325 20.310 1.00 70.50 90 HIS A C 1
ATOM 685 O O . HIS A 1 90 ? -9.569 7.701 21.167 1.00 70.50 90 HIS A O 1
ATOM 691 N N . PHE A 1 91 ? -10.303 7.743 19.044 1.00 69.44 91 PHE A N 1
ATOM 692 C CA . PHE A 1 91 ? -9.264 8.647 18.552 1.00 69.44 91 PHE A CA 1
ATOM 693 C C . PHE A 1 91 ? -9.458 10.081 19.067 1.00 69.44 91 PHE A C 1
ATOM 695 O O . PHE A 1 91 ? -8.507 10.724 19.495 1.00 69.44 91 PHE A O 1
ATOM 702 N N . PHE A 1 92 ? -10.702 10.566 19.123 1.00 71.12 92 PHE A N 1
ATOM 703 C CA . PHE A 1 92 ? -11.013 11.908 19.636 1.00 71.12 92 PHE A CA 1
ATOM 704 C C . PHE A 1 92 ? -10.892 12.040 21.160 1.00 71.12 92 PHE A C 1
ATOM 706 O O . PHE A 1 92 ? -10.805 13.154 21.670 1.00 71.12 92 PHE A O 1
ATOM 713 N N . LYS A 1 93 ? -10.880 10.919 21.890 1.00 75.44 93 LYS A N 1
ATOM 714 C CA . LYS A 1 93 ? -10.621 10.882 23.338 1.00 75.44 93 LYS A CA 1
ATOM 715 C C . LYS A 1 93 ? -9.134 10.754 23.678 1.00 75.44 93 LYS A C 1
ATOM 717 O O . LYS A 1 93 ? -8.795 10.806 24.858 1.00 75.44 93 LYS A O 1
ATOM 722 N N . ALA A 1 94 ? -8.266 10.558 22.685 1.00 76.62 94 ALA A N 1
ATOM 723 C CA . ALA A 1 94 ? -6.836 10.443 22.920 1.00 76.62 94 ALA A CA 1
ATOM 724 C C . ALA A 1 94 ? -6.256 11.776 23.438 1.00 76.62 94 ALA A C 1
ATOM 726 O O . ALA A 1 94 ? -6.723 12.850 23.037 1.00 76.62 94 ALA A O 1
ATOM 727 N N . PRO A 1 95 ? -5.248 11.736 24.328 1.00 77.69 95 PRO A N 1
ATOM 728 C CA . PRO A 1 95 ? -4.529 12.928 24.758 1.00 77.69 95 PRO A CA 1
ATOM 729 C C . PRO A 1 95 ? -3.995 13.713 23.556 1.00 77.69 95 PRO A C 1
ATOM 731 O O . PRO A 1 95 ? -3.473 13.136 22.607 1.00 77.69 95 PRO A O 1
ATOM 734 N N . LYS A 1 96 ? -4.058 15.049 23.611 1.00 69.50 96 LYS A N 1
ATOM 735 C CA . LYS A 1 96 ? -3.533 15.913 22.537 1.00 69.50 96 LYS A CA 1
ATOM 736 C C . LYS A 1 96 ? -2.037 15.710 22.272 1.00 69.50 96 LYS A C 1
ATOM 738 O O . LYS A 1 96 ? -1.584 16.040 21.190 1.00 69.50 96 LYS A O 1
ATOM 743 N N . THR A 1 97 ? -1.281 15.169 23.230 1.00 79.81 97 THR A N 1
ATOM 744 C CA . THR A 1 97 ? 0.136 14.804 23.054 1.00 79.81 97 THR A CA 1
ATOM 745 C C . THR A 1 97 ? 0.340 13.693 22.027 1.00 79.81 97 THR A C 1
ATOM 747 O O . THR A 1 97 ? 1.402 13.624 21.417 1.00 79.81 97 THR A O 1
ATOM 750 N N . ASP A 1 98 ? -0.678 12.856 21.823 1.00 71.19 98 ASP A N 1
ATOM 751 C CA . ASP A 1 98 ? -0.647 11.713 20.908 1.00 71.19 98 ASP A CA 1
ATOM 752 C C . ASP A 1 98 ? -1.273 12.056 19.543 1.00 71.19 98 ASP A C 1
ATOM 754 O O . ASP A 1 98 ? -1.239 11.249 18.613 1.00 71.19 98 ASP A O 1
ATOM 758 N N . LEU A 1 99 ? -1.845 13.259 19.411 1.00 73.75 99 LEU A N 1
ATOM 759 C CA . LEU A 1 99 ? -2.465 13.773 18.194 1.00 73.75 99 LEU A CA 1
ATOM 760 C C . LEU A 1 99 ? -1.573 14.864 17.596 1.00 73.75 99 LEU A C 1
ATOM 762 O O . LEU A 1 99 ? -1.271 15.854 18.255 1.00 73.75 99 LEU A O 1
ATOM 766 N N . SER A 1 100 ? -1.173 14.726 16.330 1.00 65.38 100 SER A N 1
ATOM 767 C CA . SER A 1 100 ? -0.509 15.833 15.633 1.00 65.38 100 SER A CA 1
ATOM 768 C C . SER A 1 100 ? -1.536 16.938 15.354 1.00 65.38 100 SER A C 1
ATOM 770 O O . SER A 1 100 ? -2.491 16.693 14.610 1.00 65.38 100 SER A O 1
ATOM 772 N N . GLN A 1 101 ? -1.360 18.117 15.959 1.00 62.59 101 GLN A N 1
ATOM 773 C CA . GLN A 1 101 ? -2.111 19.337 15.630 1.00 62.59 101 GLN A CA 1
ATOM 774 C C . GLN A 1 101 ? -1.481 20.093 14.465 1.00 62.59 101 GLN A C 1
ATOM 776 O O . GLN A 1 101 ? -0.233 20.154 14.413 1.00 62.59 101 GLN A O 1
#

Foldseek 3Di:
DPVVPVVVVVVVVVVVVVVVVVVVVCPVPPPPPPDPQQAEPPADAQPRLVVLVVVDVVVSCVVCCVPRNQWYFYNHPRDIHGHDPPVVVVVVPDPVVVPDD

Secondary structure (DSSP, 8-state):
--TTHHHHHHHHHHHHHHHHHHHHHHHHHS------PPPBP---TTTHHHHHHHH-HHHHHHHHHHHHTTEEEETTTTEEEE-SHHHHHHHHTS-GGGS--

Sequence (101 aa):
MELGDNKILTVGLLLVATLLVAKLISALIMPKSKKCLPPVIKAWPIIGGLIHFLKGPAMTLRQEYPKLGSLFTLNLLNITFFIGLEISAHFFKAPKTDLSQ

pLDDT: mean 78.06, std 10.25, range [51.62, 96.38]

Radius of gyration: 21.15 Å; chains: 1; bounding box: 46×32×62 Å

Organism: Solanum bulbocastanum (NCBI:txid147425)